Protein AF-X1TUQ7-F1 (afdb_monomer_lite)

pLDDT: mean 82.33, std 21.4, range [28.36, 98.06]

Structure (mmCIF, N/CA/C/O backbone):
data_AF-X1TUQ7-F1
#
_entry.id   AF-X1TUQ7-F1
#
loop_
_atom_site.group_PDB
_atom_site.id
_atom_site.type_symbol
_atom_site.label_atom_id
_atom_site.label_alt_id
_atom_site.label_comp_id
_atom_site.label_asym_id
_atom_site.label_entity_id
_atom_site.label_seq_id
_atom_site.pdbx_PDB_ins_code
_atom_site.Cartn_x
_atom_site.Cartn_y
_atom_site.Cartn_z
_atom_site.occupancy
_atom_site.B_iso_or_equiv
_atom_site.auth_seq_id
_atom_site.auth_comp_id
_atom_site.auth_asym_id
_atom_site.auth_atom_id
_atom_site.pdbx_PDB_model_num
ATOM 1 N N . GLY A 1 1 ? 15.533 4.145 -9.268 1.00 82.31 1 GLY A N 1
ATOM 2 C CA . GLY A 1 1 ? 16.348 3.038 -9.807 1.00 82.31 1 GLY A CA 1
ATOM 3 C C . GLY A 1 1 ? 17.639 3.584 -10.384 1.00 82.31 1 GLY A C 1
ATOM 4 O O . GLY A 1 1 ? 17.651 4.739 -10.800 1.00 82.31 1 GLY A O 1
ATOM 5 N N . ARG A 1 2 ? 18.712 2.786 -10.398 1.00 87.88 2 ARG A N 1
ATOM 6 C CA . ARG A 1 2 ? 19.988 3.130 -11.047 1.00 87.88 2 ARG A CA 1
ATOM 7 C C . ARG A 1 2 ? 20.117 2.369 -12.369 1.00 87.88 2 ARG A C 1
ATOM 9 O O . ARG A 1 2 ? 19.838 1.176 -12.409 1.00 87.88 2 ARG A O 1
ATOM 16 N N . ASN A 1 3 ? 20.538 3.047 -13.434 1.00 91.12 3 ASN A N 1
ATOM 17 C CA . ASN A 1 3 ? 20.892 2.416 -14.703 1.00 91.12 3 ASN A CA 1
ATOM 18 C C . ASN A 1 3 ? 22.371 2.011 -14.664 1.00 91.12 3 ASN A C 1
ATOM 20 O O . ASN A 1 3 ? 23.234 2.844 -14.917 1.00 91.12 3 ASN A O 1
ATOM 24 N N . ASP A 1 4 ? 22.681 0.750 -14.371 1.00 90.00 4 ASP A N 1
ATOM 25 C CA . ASP A 1 4 ? 24.072 0.268 -14.328 1.00 90.00 4 ASP A CA 1
ATOM 26 C C . ASP A 1 4 ? 24.644 -0.123 -15.707 1.00 90.00 4 ASP A C 1
ATOM 28 O O . ASP A 1 4 ? 25.782 -0.589 -15.798 1.00 90.00 4 ASP A O 1
ATOM 32 N N . THR A 1 5 ? 23.893 0.091 -16.794 1.00 90.50 5 THR A N 1
ATOM 33 C CA . THR A 1 5 ? 24.385 -0.130 -18.163 1.00 90.50 5 THR A CA 1
ATOM 34 C C . THR A 1 5 ? 25.244 1.047 -18.662 1.00 90.50 5 THR A C 1
ATOM 36 O O . THR A 1 5 ? 25.192 2.132 -18.078 1.00 90.50 5 THR A O 1
ATOM 39 N N . PRO A 1 6 ? 26.037 0.873 -19.741 1.00 93.44 6 PRO A N 1
ATOM 40 C CA . PRO A 1 6 ? 26.844 1.959 -20.311 1.00 93.44 6 PRO A CA 1
ATOM 41 C C . PRO A 1 6 ? 26.024 3.032 -21.044 1.00 93.44 6 PRO A C 1
ATOM 43 O O . PRO A 1 6 ? 26.442 4.188 -21.118 1.00 93.44 6 PRO A O 1
ATOM 46 N N . ASP A 1 7 ? 24.868 2.651 -21.591 1.00 92.81 7 ASP A N 1
ATOM 47 C CA . ASP A 1 7 ? 24.056 3.488 -22.474 1.00 92.81 7 ASP A CA 1
ATOM 48 C C . ASP A 1 7 ? 22.834 4.062 -21.753 1.00 92.81 7 ASP A C 1
ATOM 50 O O . ASP A 1 7 ? 22.418 3.585 -20.697 1.00 92.81 7 ASP A O 1
ATOM 54 N N . ALA A 1 8 ? 22.227 5.096 -22.338 1.00 93.38 8 ALA A N 1
ATOM 55 C CA . ALA A 1 8 ? 20.971 5.622 -21.824 1.00 93.38 8 ALA A CA 1
ATOM 56 C C . ALA A 1 8 ? 19.842 4.596 -21.996 1.00 93.38 8 ALA A C 1
ATOM 58 O O . ALA A 1 8 ? 19.634 4.074 -23.091 1.00 93.38 8 ALA A O 1
ATOM 59 N N . GLN A 1 9 ? 19.098 4.341 -20.922 1.00 91.94 9 GLN A N 1
ATOM 60 C CA . GLN A 1 9 ? 17.953 3.433 -20.914 1.00 91.94 9 GLN A CA 1
ATOM 61 C C . GLN A 1 9 ? 16.727 4.167 -20.398 1.00 91.94 9 GLN A C 1
ATOM 63 O O . GLN A 1 9 ? 16.819 4.926 -19.436 1.00 91.94 9 GLN A O 1
ATOM 68 N N . ARG A 1 10 ? 15.569 3.912 -21.012 1.00 94.44 10 ARG A N 1
ATOM 69 C CA . ARG A 1 10 ? 14.295 4.376 -20.463 1.00 94.44 10 ARG A CA 1
ATOM 70 C C . ARG A 1 10 ? 13.839 3.395 -19.393 1.00 94.44 10 ARG A C 1
ATOM 72 O O . ARG A 1 10 ? 13.525 2.243 -19.704 1.00 94.44 10 ARG A O 1
ATOM 79 N N . MET A 1 11 ? 13.808 3.859 -18.150 1.00 94.88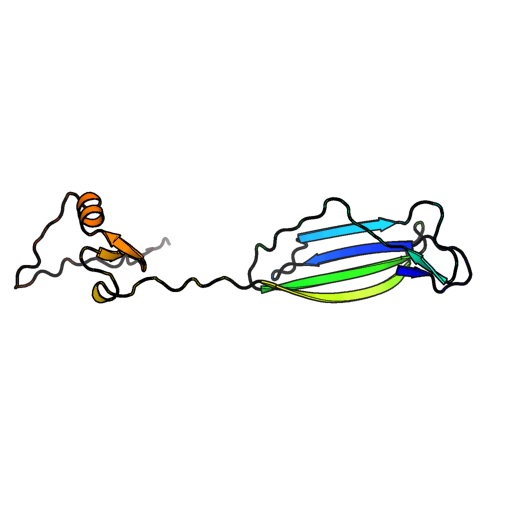 11 MET A N 1
ATOM 80 C CA . MET A 1 11 ? 13.447 3.032 -17.002 1.00 94.88 11 MET A CA 1
ATOM 81 C C . MET A 1 11 ? 11.960 3.153 -16.668 1.00 94.88 11 MET A C 1
ATOM 83 O O . MET A 1 11 ? 11.335 4.189 -16.899 1.00 94.88 11 MET A O 1
ATOM 87 N N . GLY A 1 12 ? 11.400 2.093 -16.098 1.00 95.88 12 GLY A N 1
ATOM 88 C CA . GLY A 1 12 ? 10.034 2.053 -15.597 1.00 95.88 12 GLY A CA 1
ATOM 89 C C . GLY A 1 12 ? 9.952 1.434 -14.210 1.00 95.88 12 GLY A C 1
ATOM 90 O O . GLY A 1 12 ? 10.868 0.745 -13.757 1.00 95.88 12 GLY A O 1
ATOM 91 N N . ILE A 1 13 ? 8.830 1.680 -13.544 1.00 95.94 13 ILE A N 1
ATOM 92 C CA . ILE A 1 13 ? 8.491 1.086 -12.256 1.00 95.94 13 ILE A CA 1
ATOM 93 C C . ILE A 1 13 ? 7.040 0.620 -12.267 1.00 95.94 13 ILE A C 1
ATOM 95 O O . ILE A 1 13 ? 6.171 1.257 -12.865 1.00 95.94 13 ILE A O 1
ATOM 99 N N . THR A 1 14 ? 6.777 -0.470 -11.562 1.00 95.31 14 THR A N 1
ATOM 100 C CA . THR A 1 14 ? 5.456 -0.817 -11.042 1.00 95.31 14 THR A CA 1
ATOM 101 C C . THR A 1 14 ? 5.578 -1.017 -9.540 1.00 95.31 14 THR A C 1
ATOM 103 O O . THR A 1 14 ? 6.547 -1.608 -9.081 1.00 95.31 14 THR A O 1
ATOM 106 N N . TRP A 1 15 ? 4.614 -0.515 -8.780 1.00 93.50 15 TRP A N 1
ATOM 107 C CA . TRP A 1 15 ? 4.479 -0.720 -7.344 1.00 93.50 15 TRP A CA 1
ATOM 108 C C . TRP A 1 15 ? 3.018 -1.073 -7.051 1.00 93.50 15 TRP A C 1
ATOM 110 O O . TRP A 1 15 ? 2.110 -0.327 -7.426 1.00 93.50 15 TRP A O 1
ATOM 120 N N . MET A 1 16 ? 2.791 -2.206 -6.388 1.00 95.19 16 MET A N 1
ATOM 121 C CA . MET A 1 16 ? 1.512 -2.589 -5.790 1.00 95.19 16 MET A CA 1
ATOM 122 C C . MET A 1 16 ? 1.617 -2.746 -4.269 1.00 95.19 16 MET A C 1
ATOM 124 O O . MET A 1 16 ? 2.628 -3.225 -3.758 1.00 95.19 16 MET A O 1
ATOM 128 N N . VAL A 1 17 ? 0.561 -2.367 -3.550 1.00 96.12 17 VAL A N 1
ATOM 129 C CA . VAL A 1 17 ? 0.383 -2.673 -2.121 1.00 96.12 17 VAL A CA 1
ATOM 130 C C . VAL A 1 17 ? -0.838 -3.562 -1.966 1.00 96.12 17 VAL A C 1
ATOM 132 O O . VAL A 1 17 ? -1.905 -3.247 -2.502 1.00 96.12 17 VAL A O 1
ATOM 135 N N . TYR A 1 18 ? -0.680 -4.632 -1.198 1.00 97.06 18 TYR A N 1
ATOM 136 C CA . TYR A 1 18 ? -1.726 -5.589 -0.882 1.00 97.06 18 TYR A CA 1
ATOM 137 C C . TYR A 1 18 ? -2.127 -5.472 0.584 1.00 97.06 18 TYR A C 1
ATOM 139 O O . TYR A 1 18 ? -1.285 -5.274 1.464 1.00 97.06 18 TYR A O 1
ATOM 147 N N . ASP A 1 19 ? -3.424 -5.594 0.838 1.00 97.56 19 ASP A N 1
ATOM 148 C CA . ASP A 1 19 ? -3.956 -5.712 2.189 1.00 97.56 19 ASP A CA 1
ATOM 149 C C . ASP A 1 19 ? -3.805 -7.145 2.749 1.00 97.56 19 ASP A C 1
ATOM 151 O O . ASP A 1 19 ? -3.435 -8.064 2.011 1.00 97.56 19 ASP A O 1
ATOM 155 N N . PRO A 1 20 ? -4.129 -7.375 4.034 1.00 97.50 20 PRO A N 1
ATOM 156 C CA . PRO A 1 20 ? -4.041 -8.690 4.673 1.00 97.50 20 PRO A CA 1
ATOM 157 C C . PRO A 1 20 ? -4.946 -9.763 4.052 1.00 97.50 20 PRO A C 1
ATOM 159 O O . PRO A 1 20 ? -4.780 -10.949 4.332 1.00 97.50 20 PRO A O 1
ATOM 162 N N . LEU A 1 21 ? -5.917 -9.372 3.219 1.00 96.62 21 LEU A N 1
ATOM 163 C CA . LEU A 1 21 ? -6.789 -10.280 2.474 1.00 96.62 21 LEU A CA 1
ATOM 164 C C . LEU A 1 21 ? -6.273 -10.538 1.046 1.00 96.62 21 LEU A C 1
ATOM 166 O O . LEU A 1 21 ? -6.929 -11.245 0.279 1.00 96.62 21 LEU A O 1
ATOM 170 N N . GLY A 1 22 ? -5.112 -9.982 0.683 1.00 95.19 22 GLY A N 1
ATOM 171 C CA . GLY A 1 22 ? -4.481 -10.119 -0.628 1.00 95.19 22 GLY A CA 1
ATOM 172 C C . GLY A 1 22 ? -5.086 -9.228 -1.717 1.00 95.19 22 GLY A C 1
ATOM 173 O O . GLY A 1 22 ? -4.857 -9.470 -2.901 1.00 95.19 22 GLY A O 1
ATOM 174 N N . ARG A 1 23 ? -5.881 -8.212 -1.362 1.00 95.62 23 ARG A N 1
ATOM 175 C CA . ARG A 1 23 ? -6.487 -7.281 -2.329 1.00 95.62 23 ARG A CA 1
ATOM 176 C C . ARG A 1 23 ? -5.543 -6.111 -2.588 1.00 95.62 23 ARG A C 1
ATOM 178 O O . ARG A 1 23 ? -4.929 -5.593 -1.661 1.00 95.62 23 ARG A O 1
ATOM 185 N N . VAL A 1 24 ? -5.470 -5.650 -3.836 1.00 95.62 24 VAL A N 1
ATOM 186 C CA . VAL A 1 24 ? -4.665 -4.474 -4.205 1.00 95.62 24 VAL A CA 1
ATOM 187 C C . VAL A 1 24 ? -5.335 -3.204 -3.674 1.00 95.62 24 VAL A C 1
ATOM 189 O O . VAL A 1 24 ? -6.433 -2.854 -4.105 1.00 95.62 24 VAL A O 1
ATOM 192 N N . VAL A 1 25 ? -4.664 -2.499 -2.761 1.00 95.56 25 VAL A N 1
ATOM 193 C CA . VAL A 1 25 ? -5.128 -1.226 -2.169 1.00 95.56 25 VAL A CA 1
ATOM 194 C C . VAL A 1 25 ? -4.376 -0.011 -2.701 1.00 95.56 25 VAL A C 1
ATOM 196 O O . VAL A 1 25 ? -4.850 1.120 -2.592 1.00 95.56 25 VAL A O 1
ATOM 199 N N . ASN A 1 26 ? -3.218 -0.227 -3.323 1.00 94.12 26 ASN A N 1
ATOM 200 C CA . ASN A 1 26 ? -2.503 0.804 -4.057 1.00 94.12 26 ASN A CA 1
ATOM 201 C C . ASN A 1 26 ? -1.843 0.208 -5.295 1.00 94.12 26 ASN A C 1
ATOM 203 O O . ASN A 1 26 ? -1.291 -0.888 -5.236 1.00 94.12 26 ASN A O 1
ATOM 207 N N . GLN A 1 27 ? -1.877 0.955 -6.394 1.00 93.69 27 GLN A N 1
ATOM 208 C CA . GLN A 1 27 ? -1.153 0.623 -7.609 1.00 93.69 27 GLN A CA 1
ATOM 209 C C . GLN A 1 27 ? -0.576 1.896 -8.226 1.00 93.69 27 GLN A C 1
ATOM 211 O O . GLN A 1 27 ? -1.261 2.914 -8.375 1.00 93.69 27 GLN A O 1
ATOM 216 N N . TYR A 1 28 ? 0.691 1.824 -8.609 1.00 93.81 28 TYR A N 1
ATOM 217 C CA . TYR A 1 28 ? 1.414 2.868 -9.312 1.00 93.81 28 TYR A CA 1
ATOM 218 C C . TYR A 1 28 ? 2.283 2.251 -10.396 1.00 93.81 28 TYR A C 1
ATOM 220 O O . TYR A 1 28 ? 2.971 1.264 -10.159 1.00 93.81 28 TYR A O 1
ATOM 228 N N . ALA A 1 29 ? 2.259 2.842 -11.584 1.00 94.12 29 ALA A N 1
ATOM 229 C CA . ALA A 1 29 ? 3.160 2.478 -12.661 1.00 94.12 29 ALA A CA 1
ATOM 230 C C . ALA A 1 29 ? 3.554 3.733 -13.434 1.00 94.12 29 ALA A C 1
ATOM 232 O O . ALA A 1 29 ? 2.712 4.600 -13.687 1.00 94.12 29 ALA A O 1
ATOM 233 N N . ALA A 1 30 ? 4.827 3.828 -13.799 1.00 94.69 30 ALA A N 1
ATOM 234 C CA . ALA A 1 30 ? 5.346 4.946 -14.568 1.00 94.69 30 ALA A CA 1
ATOM 235 C C . ALA A 1 30 ? 6.537 4.521 -15.424 1.00 94.69 30 ALA A C 1
ATOM 237 O O . ALA A 1 30 ? 7.274 3.596 -15.084 1.00 94.69 30 ALA A O 1
ATOM 238 N N . TRP A 1 31 ? 6.727 5.254 -16.516 1.00 95.12 31 TRP A N 1
ATOM 239 C CA . TRP A 1 31 ? 7.939 5.240 -17.321 1.00 95.12 31 TRP A CA 1
ATOM 240 C C . TRP A 1 31 ? 8.579 6.619 -17.243 1.00 95.12 31 TRP A C 1
ATOM 242 O O . TRP A 1 31 ? 7.873 7.622 -17.238 1.00 95.12 31 TRP A O 1
ATOM 252 N N . GLU A 1 32 ? 9.904 6.659 -17.210 1.00 93.88 32 GLU A N 1
ATOM 253 C CA . GLU A 1 32 ? 10.677 7.895 -17.276 1.00 93.88 32 GLU A CA 1
ATOM 254 C C . GLU A 1 32 ? 10.329 8.700 -18.543 1.00 93.88 32 GLU A C 1
ATOM 256 O O . GLU A 1 32 ? 10.187 8.137 -19.634 1.00 93.88 32 GLU A O 1
ATOM 261 N N . ASP A 1 33 ? 10.215 10.020 -18.414 1.00 90.56 33 ASP A N 1
ATOM 262 C CA . ASP A 1 33 ? 10.089 10.936 -19.548 1.00 90.56 33 ASP A CA 1
ATOM 263 C C . ASP A 1 33 ? 11.463 11.384 -20.057 1.00 90.56 33 ASP A C 1
ATOM 265 O O . ASP A 1 33 ? 12.461 11.345 -19.342 1.00 90.56 33 ASP A O 1
ATOM 269 N N . TRP A 1 34 ? 11.534 11.802 -21.322 1.00 87.25 34 TRP A N 1
ATOM 270 C CA . TRP A 1 34 ? 12.789 12.269 -21.909 1.00 87.25 34 TRP A CA 1
ATOM 271 C C . TRP A 1 34 ? 13.297 13.544 -21.200 1.00 87.25 34 TRP A C 1
ATOM 273 O O . TRP A 1 34 ? 12.494 14.448 -20.951 1.00 87.25 34 TRP A O 1
ATOM 283 N N . PRO A 1 35 ? 14.615 13.691 -20.951 1.00 90.44 35 PRO A N 1
ATOM 284 C CA . PRO A 1 35 ? 15.712 12.809 -21.362 1.00 90.44 35 PRO A CA 1
ATOM 285 C C . PRO A 1 35 ? 15.858 11.556 -20.495 1.00 90.44 35 PRO A C 1
ATOM 287 O O . PRO A 1 35 ? 15.727 11.616 -19.281 1.00 90.44 35 PRO A O 1
ATOM 290 N N . PHE A 1 36 ? 16.188 10.432 -21.137 1.00 93.00 36 PHE A N 1
ATOM 291 C CA . PHE A 1 36 ? 16.357 9.147 -20.454 1.00 93.00 36 PHE A CA 1
ATOM 292 C C . PHE A 1 36 ? 17.634 9.093 -19.614 1.00 93.00 36 PHE A C 1
ATOM 294 O O . PHE A 1 36 ? 18.637 9.747 -19.927 1.00 93.00 36 PHE A O 1
ATOM 301 N N . THR A 1 37 ? 17.615 8.245 -18.590 1.00 92.31 37 THR A N 1
ATOM 302 C CA . THR A 1 37 ? 18.727 8.085 -17.658 1.00 92.31 37 THR A CA 1
ATOM 303 C C . THR A 1 37 ? 19.951 7.508 -18.356 1.00 92.31 37 THR A C 1
ATOM 305 O O . THR A 1 37 ? 19.973 6.349 -18.775 1.00 92.31 37 THR A O 1
ATOM 308 N N . GLY A 1 38 ? 20.999 8.328 -18.455 1.00 92.50 38 GLY A N 1
ATOM 309 C CA . GLY A 1 38 ? 22.306 7.920 -18.968 1.00 92.50 38 GLY A CA 1
ATOM 310 C C . GLY A 1 38 ? 22.946 6.792 -18.153 1.00 92.50 38 GLY A C 1
ATOM 311 O O . GLY A 1 38 ? 22.542 6.514 -17.023 1.00 92.50 38 GLY A O 1
ATOM 312 N N . GLY A 1 39 ? 23.974 6.163 -18.717 1.00 94.06 39 GLY A N 1
ATOM 313 C CA . GLY A 1 39 ? 24.689 5.089 -18.036 1.00 94.06 39 GLY A CA 1
ATOM 314 C C . GLY A 1 39 ? 25.256 5.516 -16.679 1.00 94.06 39 GLY A C 1
ATOM 315 O O . GLY A 1 39 ? 25.769 6.629 -16.512 1.00 94.06 39 GLY A O 1
ATOM 316 N N . HIS A 1 40 ? 25.140 4.625 -15.700 1.00 92.38 40 HIS A N 1
ATOM 317 C CA . HIS A 1 40 ? 25.542 4.800 -14.300 1.00 92.38 40 HIS A CA 1
ATOM 318 C C . HIS A 1 40 ? 24.867 5.979 -13.577 1.00 92.38 40 HIS A C 1
ATOM 320 O O . HIS A 1 40 ? 25.409 6.510 -12.602 1.00 92.38 40 HIS A O 1
ATOM 326 N N . LYS A 1 41 ? 23.703 6.430 -14.061 1.00 93.94 41 LYS A N 1
ATOM 327 C CA . LYS A 1 41 ? 22.889 7.482 -13.433 1.00 93.94 41 LYS A CA 1
ATOM 328 C C . LYS A 1 41 ? 21.650 6.901 -12.763 1.00 93.94 41 LYS A C 1
ATOM 330 O O . LYS A 1 41 ? 21.313 5.732 -12.928 1.00 93.94 41 LYS A O 1
ATOM 335 N N . GLU A 1 42 ? 20.991 7.735 -11.971 1.00 92.81 42 GLU A N 1
ATOM 336 C CA . GLU A 1 42 ? 19.813 7.375 -11.190 1.00 92.81 42 GLU A CA 1
ATOM 337 C C . GLU A 1 42 ? 18.594 8.165 -11.660 1.00 92.81 42 GLU A C 1
ATOM 339 O O . GLU A 1 42 ? 18.719 9.313 -12.087 1.00 92.81 42 GLU A O 1
ATOM 344 N N . HIS A 1 43 ? 17.427 7.538 -11.534 1.00 91.44 43 HIS A N 1
ATOM 345 C CA . HIS A 1 43 ? 16.120 8.156 -11.716 1.00 91.44 43 HIS A CA 1
ATOM 346 C C . HIS A 1 43 ? 15.249 7.875 -10.502 1.00 91.44 43 HIS A C 1
ATOM 348 O O . HIS A 1 43 ? 15.186 6.738 -10.013 1.00 91.44 43 HIS A O 1
ATOM 354 N N . GLU A 1 44 ? 14.523 8.888 -10.061 1.00 91.38 44 GLU A N 1
ATOM 355 C CA . GLU A 1 44 ? 13.553 8.762 -8.987 1.00 91.38 44 GLU A CA 1
ATOM 356 C C . GLU A 1 44 ? 12.140 8.702 -9.562 1.00 91.38 44 GLU A C 1
ATOM 358 O O . GLU A 1 44 ? 11.755 9.538 -10.377 1.00 91.38 44 GLU A O 1
ATOM 363 N N . PHE A 1 45 ? 11.356 7.724 -9.111 1.00 90.50 45 PHE A N 1
ATOM 364 C CA . PHE A 1 45 ? 9.946 7.625 -9.461 1.00 90.50 45 PHE A CA 1
ATOM 365 C C . PHE A 1 45 ? 9.105 8.139 -8.303 1.00 90.50 45 PHE A C 1
ATOM 367 O O . PHE A 1 45 ? 9.071 7.532 -7.233 1.00 90.50 45 PHE A O 1
ATOM 374 N N . HIS A 1 46 ? 8.410 9.246 -8.541 1.00 85.00 46 HIS A N 1
ATOM 375 C CA . HIS A 1 46 ? 7.543 9.878 -7.556 1.00 85.00 46 HIS A CA 1
ATOM 376 C C . HIS A 1 46 ? 6.092 9.797 -8.015 1.00 85.00 46 HIS A C 1
ATOM 378 O O . HIS A 1 46 ? 5.729 10.307 -9.078 1.00 85.00 46 HIS A O 1
ATOM 384 N N . LYS A 1 47 ? 5.227 9.201 -7.191 1.00 79.06 47 LYS A N 1
ATOM 385 C CA . LYS A 1 47 ? 3.778 9.324 -7.367 1.00 79.06 47 LYS A CA 1
ATOM 386 C C . LYS A 1 47 ? 3.301 10.600 -6.685 1.00 79.06 47 LYS A C 1
ATOM 388 O O . LYS A 1 47 ? 3.154 10.638 -5.467 1.00 79.06 47 LYS A O 1
ATOM 393 N N . PHE A 1 48 ? 2.995 11.633 -7.463 1.00 67.94 48 PHE A N 1
ATOM 394 C CA . PHE A 1 48 ? 2.282 12.796 -6.935 1.00 67.94 48 PHE A CA 1
ATOM 395 C C . PHE A 1 48 ? 0.812 12.428 -6.665 1.00 67.94 48 PHE A C 1
ATOM 397 O O . PHE A 1 48 ? 0.125 11.921 -7.551 1.00 67.94 48 PHE A O 1
ATOM 404 N N . GLY A 1 49 ? 0.325 12.6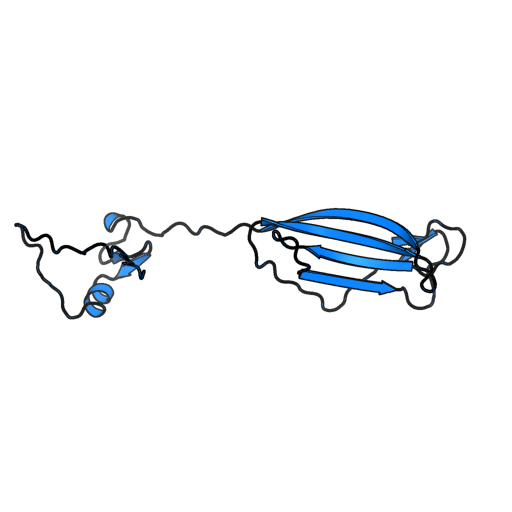64 -5.440 1.00 61.94 49 GLY A N 1
ATOM 405 C CA . GLY A 1 49 ? -1.091 12.477 -5.084 1.00 61.94 49 GLY A CA 1
ATOM 406 C C . GLY A 1 49 ? -1.528 11.018 -4.901 1.00 61.94 49 GLY A C 1
ATOM 407 O O . GLY A 1 49 ? -2.564 10.599 -5.414 1.00 61.94 49 GLY A O 1
ATOM 408 N N . GLY A 1 50 ? -0.732 10.205 -4.205 1.00 65.88 50 GLY A N 1
ATOM 409 C CA . GLY A 1 50 ? -1.110 8.846 -3.829 1.00 65.88 50 GLY A CA 1
ATOM 410 C C . GLY A 1 50 ? -1.243 8.679 -2.330 1.00 65.88 50 GLY A C 1
ATOM 411 O O . GLY A 1 50 ? -0.238 8.561 -1.648 1.00 65.88 50 GLY A O 1
ATOM 412 N N . GLU A 1 51 ? -2.476 8.582 -1.855 1.00 80.62 51 GLU A N 1
ATOM 413 C CA . GLU A 1 51 ? -2.781 8.092 -0.516 1.00 80.62 51 GLU A CA 1
ATOM 414 C C . GLU A 1 51 ? -3.607 6.815 -0.670 1.00 80.62 51 GLU A C 1
ATOM 416 O O . GLU A 1 51 ? -4.443 6.709 -1.571 1.00 80.62 51 GLU A O 1
ATOM 421 N N . PHE A 1 52 ? -3.333 5.819 0.164 1.00 87.25 52 PHE A N 1
ATOM 422 C CA . PHE A 1 52 ? -4.196 4.656 0.323 1.00 87.25 52 PHE A CA 1
ATOM 423 C C . PHE A 1 52 ? -4.501 4.482 1.805 1.00 87.25 52 PHE A C 1
ATOM 425 O O . PHE A 1 52 ? -3.720 4.886 2.668 1.00 87.25 52 PHE A O 1
ATOM 432 N N . THR A 1 53 ? -5.667 3.920 2.097 1.00 89.75 53 THR A N 1
ATOM 433 C CA . THR A 1 53 ? -6.119 3.716 3.470 1.00 89.75 53 THR A CA 1
ATOM 434 C C . THR A 1 53 ? -5.741 2.320 3.940 1.00 89.75 53 THR A C 1
ATOM 436 O O . THR A 1 53 ? -5.910 1.338 3.221 1.00 89.75 53 THR A O 1
ATOM 439 N N . LEU A 1 54 ? -5.266 2.243 5.178 1.00 93.00 54 LEU A N 1
ATOM 440 C CA . LEU A 1 54 ? -5.005 1.007 5.900 1.00 93.00 54 LEU A CA 1
ATOM 441 C C . LEU A 1 54 ? -6.273 0.599 6.668 1.00 93.00 54 LEU A C 1
ATOM 443 O O . LEU A 1 54 ? -6.431 0.946 7.835 1.00 93.00 54 LEU A O 1
ATOM 447 N N . SER A 1 55 ? -7.228 -0.033 5.980 1.00 91.94 55 SER A N 1
ATOM 448 C CA . SER A 1 55 ? -8.573 -0.303 6.520 1.00 91.94 55 SER A CA 1
ATOM 449 C C . SER A 1 55 ? -8.726 -1.647 7.231 1.00 91.94 55 SER A C 1
ATOM 451 O O . SER A 1 55 ? -9.626 -1.806 8.049 1.00 91.94 55 SER A O 1
ATOM 453 N N . GLU A 1 56 ? -7.880 -2.613 6.899 1.00 94.88 56 GLU A N 1
ATOM 454 C CA . GLU A 1 56 ? -7.877 -3.953 7.483 1.00 94.88 56 GLU A CA 1
ATOM 455 C C . GLU A 1 56 ? -6.794 -4.080 8.556 1.00 94.88 56 GLU A C 1
ATOM 457 O O . GLU A 1 56 ? -5.693 -3.550 8.398 1.00 94.88 56 GLU A O 1
ATOM 462 N N . GLU A 1 57 ? -7.098 -4.821 9.617 1.00 95.75 57 GLU A N 1
ATOM 463 C CA . GLU A 1 57 ? -6.125 -5.256 10.620 1.00 95.75 57 GLU A CA 1
ATOM 464 C C . GLU A 1 57 ? -5.304 -6.428 10.052 1.00 95.75 57 GLU A C 1
ATOM 466 O O . GLU A 1 57 ? -5.867 -7.355 9.469 1.00 95.75 57 GLU A O 1
ATOM 471 N N . GLY A 1 58 ? -3.982 -6.410 10.227 1.00 96.31 58 GLY A N 1
ATOM 472 C CA . GLY A 1 58 ? -3.087 -7.470 9.751 1.00 96.31 58 GLY A CA 1
ATOM 473 C C . GLY A 1 58 ? -1.869 -6.971 8.974 1.00 96.31 58 GLY A C 1
ATOM 474 O O . GLY A 1 58 ? -1.547 -5.783 8.985 1.00 96.31 58 GLY A O 1
ATOM 475 N N . GLU A 1 59 ? -1.160 -7.901 8.330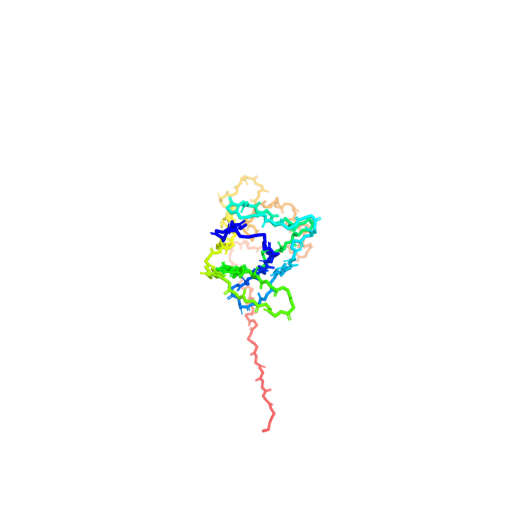 1.00 97.94 59 GLU A N 1
ATOM 476 C CA . GLU A 1 59 ? 0.048 -7.618 7.544 1.00 97.94 59 GLU A CA 1
ATOM 477 C C . GLU A 1 59 ? -0.282 -7.123 6.134 1.00 97.94 59 GLU A C 1
ATOM 479 O O . GLU A 1 59 ? -0.999 -7.780 5.385 1.00 97.94 59 GLU A O 1
ATOM 484 N N . TYR A 1 60 ? 0.294 -5.983 5.765 1.00 97.75 60 TYR A N 1
ATOM 485 C CA . TYR A 1 60 ? 0.270 -5.447 4.410 1.00 97.75 60 TYR A CA 1
ATOM 486 C C . TYR A 1 60 ? 1.589 -5.776 3.729 1.00 97.75 60 TYR A C 1
ATOM 488 O O . TYR A 1 60 ? 2.666 -5.627 4.319 1.00 97.75 60 TYR A O 1
ATOM 496 N N . THR A 1 61 ? 1.512 -6.169 2.465 1.00 98.06 61 THR A N 1
ATOM 497 C CA . THR A 1 61 ? 2.685 -6.483 1.651 1.00 98.06 61 THR A CA 1
ATOM 498 C C . THR A 1 61 ? 2.790 -5.538 0.468 1.00 98.06 61 THR A C 1
ATOM 500 O O . THR A 1 61 ? 1.847 -4.838 0.097 1.00 98.06 61 THR A O 1
ATOM 503 N N . THR A 1 62 ? 3.979 -5.479 -0.110 1.00 96.81 62 THR A N 1
ATOM 504 C CA . THR A 1 62 ? 4.278 -4.653 -1.266 1.00 96.81 62 THR A CA 1
ATOM 505 C C . THR A 1 62 ? 5.034 -5.466 -2.297 1.00 96.81 62 THR A C 1
ATOM 507 O O . THR A 1 62 ? 5.856 -6.317 -1.965 1.00 96.81 62 THR A O 1
ATOM 510 N N . GLU A 1 63 ? 4.777 -5.142 -3.551 1.00 97.06 63 GLU A N 1
ATOM 511 C CA . GLU A 1 63 ? 5.465 -5.691 -4.706 1.00 97.06 63 GLU A CA 1
ATOM 512 C C . GLU A 1 63 ? 5.944 -4.537 -5.580 1.00 97.06 63 GLU A C 1
ATOM 514 O O . GLU A 1 63 ? 5.197 -3.591 -5.839 1.00 97.06 63 GLU A O 1
ATOM 519 N N . ILE A 1 64 ? 7.205 -4.585 -5.996 1.00 95.88 64 ILE A N 1
ATOM 520 C CA . ILE A 1 64 ? 7.848 -3.564 -6.815 1.00 95.88 64 ILE A CA 1
ATOM 521 C C . ILE A 1 64 ? 8.564 -4.263 -7.961 1.00 95.88 64 ILE A C 1
ATOM 523 O O . ILE A 1 64 ? 9.394 -5.135 -7.726 1.00 95.88 64 ILE A O 1
ATOM 527 N N . TRP A 1 65 ? 8.298 -3.845 -9.194 1.00 96.81 65 TRP A N 1
ATOM 528 C CA . TRP A 1 65 ? 9.025 -4.293 -10.380 1.00 96.81 65 TRP A CA 1
ATOM 529 C C . TRP A 1 65 ? 9.739 -3.109 -11.020 1.00 96.81 65 TRP A C 1
ATOM 531 O O . TRP A 1 65 ? 9.126 -2.069 -11.273 1.00 96.81 65 TRP A O 1
ATOM 541 N N . LEU A 1 66 ? 11.026 -3.272 -11.315 1.00 94.75 66 LEU A N 1
ATOM 542 C CA . LEU A 1 66 ? 11.799 -2.332 -12.119 1.00 94.75 66 LEU A CA 1
ATOM 543 C C . LEU A 1 66 ? 11.841 -2.832 -13.556 1.00 94.75 66 LEU A C 1
ATOM 545 O O . LEU A 1 66 ? 12.133 -4.002 -13.802 1.00 94.75 66 LEU A O 1
ATOM 549 N N . LEU A 1 67 ? 11.551 -1.946 -14.507 1.00 95.12 67 LEU A N 1
ATOM 550 C CA . LEU A 1 67 ? 11.413 -2.298 -15.915 1.00 95.12 67 LEU A CA 1
ATOM 551 C C . LEU A 1 67 ? 12.369 -1.499 -16.804 1.00 95.12 67 LEU A C 1
ATOM 553 O O . LEU A 1 67 ? 12.719 -0.356 -16.510 1.00 95.12 67 LEU A O 1
ATOM 557 N N . MET A 1 68 ? 12.738 -2.090 -17.937 1.00 92.56 68 MET A N 1
ATOM 558 C CA . MET A 1 68 ? 13.389 -1.417 -19.064 1.00 92.56 68 MET A CA 1
ATOM 559 C C . MET A 1 68 ? 12.664 -1.758 -20.367 1.00 92.56 68 MET A C 1
ATOM 561 O O . MET A 1 68 ? 11.955 -2.761 -20.432 1.00 92.56 68 MET A O 1
ATOM 565 N N . ASN A 1 69 ? 12.880 -0.939 -21.402 1.00 89.88 69 ASN A N 1
ATOM 566 C CA . ASN A 1 69 ? 12.333 -1.108 -22.754 1.00 89.88 69 ASN A CA 1
ATOM 567 C C . ASN A 1 69 ? 10.786 -1.047 -22.829 1.00 89.88 69 ASN A C 1
ATOM 569 O O . ASN A 1 69 ? 10.133 -2.084 -22.811 1.00 89.88 69 ASN A O 1
ATOM 573 N N . PRO A 1 70 ? 10.163 0.136 -22.969 1.00 91.06 70 PRO A N 1
ATOM 574 C CA . PRO A 1 70 ? 8.701 0.274 -22.907 1.00 91.06 70 PRO A CA 1
ATOM 575 C C . PRO A 1 70 ? 7.938 -0.484 -24.007 1.00 91.06 70 PRO A C 1
ATOM 577 O O . PRO A 1 70 ? 6.804 -0.894 -23.772 1.00 91.06 70 PRO A O 1
ATOM 580 N N . ASP A 1 71 ? 8.538 -0.687 -25.185 1.00 92.25 71 ASP A N 1
ATOM 581 C CA . ASP A 1 71 ? 7.883 -1.352 -26.323 1.00 92.25 71 ASP A CA 1
ATOM 582 C C . ASP A 1 71 ? 7.856 -2.883 -26.173 1.00 92.25 71 ASP A C 1
ATOM 584 O O . ASP A 1 71 ? 6.990 -3.559 -26.729 1.00 92.25 71 ASP A O 1
ATOM 588 N N . ALA A 1 72 ? 8.790 -3.435 -25.396 1.00 92.75 72 ALA A N 1
ATOM 589 C CA . ALA A 1 72 ? 8.787 -4.826 -24.956 1.00 92.75 72 ALA A CA 1
ATOM 590 C C . ALA A 1 72 ? 9.380 -4.906 -23.536 1.00 92.75 72 ALA A C 1
ATOM 592 O O . ALA A 1 72 ? 10.575 -5.194 -23.393 1.00 92.75 72 ALA A O 1
ATOM 593 N N . PRO A 1 73 ? 8.564 -4.612 -22.501 1.00 94.56 73 PRO A N 1
ATOM 594 C CA . PRO A 1 73 ? 9.037 -4.457 -21.130 1.00 94.56 73 PRO A CA 1
ATOM 595 C C . PRO A 1 73 ? 9.741 -5.698 -20.596 1.00 94.56 73 PRO A C 1
ATOM 597 O O . PRO A 1 73 ? 9.202 -6.804 -20.639 1.00 94.56 73 PRO A O 1
ATOM 600 N N . VAL A 1 74 ? 10.934 -5.492 -20.046 1.00 94.06 74 VAL A N 1
ATOM 601 C CA . VAL A 1 74 ? 11.705 -6.514 -19.335 1.00 94.06 74 VAL A CA 1
ATOM 602 C C . VAL A 1 74 ? 11.795 -6.114 -17.870 1.00 94.06 74 VAL A C 1
ATOM 604 O O . VAL A 1 74 ? 12.203 -4.990 -17.576 1.00 94.06 74 VAL A O 1
ATOM 607 N N . ILE A 1 75 ? 11.436 -7.027 -16.963 1.00 95.31 75 ILE A N 1
ATOM 608 C CA . ILE A 1 75 ? 11.669 -6.858 -15.524 1.00 95.31 75 ILE A CA 1
ATOM 609 C C . ILE A 1 75 ? 13.159 -7.080 -15.276 1.00 95.31 75 ILE A C 1
ATOM 611 O O . ILE A 1 75 ? 13.678 -8.169 -15.519 1.00 95.31 75 ILE A O 1
ATOM 615 N N . VAL A 1 76 ? 13.845 -6.031 -14.840 1.00 94.12 76 VAL A N 1
ATOM 616 C CA . VAL A 1 76 ? 15.286 -6.067 -14.559 1.00 94.12 76 VAL A CA 1
ATOM 617 C C . VAL A 1 76 ? 15.581 -6.327 -13.087 1.00 94.12 76 VAL A C 1
ATOM 619 O O . VAL A 1 76 ? 16.663 -6.809 -12.769 1.00 94.12 76 VAL A O 1
ATOM 622 N N . ASP A 1 77 ? 14.621 -6.034 -12.211 1.00 93.62 77 ASP A N 1
ATOM 623 C CA . ASP A 1 77 ? 14.667 -6.366 -10.790 1.00 93.62 77 ASP A CA 1
ATOM 624 C C . ASP A 1 77 ? 13.247 -6.389 -10.207 1.00 93.62 77 ASP A C 1
ATOM 626 O O . ASP A 1 77 ? 12.335 -5.740 -10.734 1.00 93.62 77 ASP A O 1
ATOM 630 N N . SER A 1 78 ? 13.060 -7.121 -9.115 1.00 95.38 78 SER A N 1
ATOM 631 C CA . SER A 1 78 ? 11.776 -7.247 -8.432 1.00 95.38 78 SER A CA 1
ATOM 632 C C . SER A 1 78 ? 11.957 -7.398 -6.929 1.00 95.38 78 SER A C 1
ATOM 634 O O . SER A 1 78 ? 12.821 -8.142 -6.468 1.00 95.38 78 SER A O 1
ATOM 636 N N . TYR A 1 79 ? 11.079 -6.758 -6.168 1.00 95.94 79 TYR A N 1
ATOM 637 C CA . TYR A 1 79 ? 11.000 -6.885 -4.724 1.00 95.94 79 TYR A CA 1
ATOM 638 C C . TYR A 1 79 ? 9.580 -7.249 -4.308 1.00 95.94 79 TYR A C 1
ATOM 640 O O . TYR A 1 79 ? 8.637 -6.542 -4.649 1.00 95.94 79 TYR A O 1
ATOM 648 N N . GLU A 1 80 ? 9.450 -8.309 -3.520 1.00 97.25 80 GLU A N 1
ATOM 649 C CA . GLU A 1 80 ? 8.223 -8.682 -2.823 1.00 97.25 80 GLU A CA 1
ATOM 650 C C . GLU A 1 80 ? 8.526 -8.726 -1.329 1.00 97.25 80 GLU A C 1
ATOM 652 O O . GLU A 1 80 ? 9.504 -9.349 -0.901 1.00 97.25 80 GLU A O 1
ATOM 657 N N . GLY A 1 81 ? 7.715 -8.053 -0.517 1.00 96.19 81 GLY A N 1
ATOM 658 C CA . GLY A 1 81 ? 8.001 -7.999 0.905 1.00 96.19 81 GLY A CA 1
ATOM 659 C C . GLY A 1 81 ? 6.932 -7.362 1.768 1.00 96.19 81 GLY A C 1
ATOM 660 O O . GLY A 1 81 ? 5.852 -6.980 1.325 1.00 96.19 81 GLY A O 1
ATOM 661 N N . PHE A 1 82 ? 7.261 -7.279 3.048 1.00 96.94 82 PHE A N 1
ATOM 662 C CA . PHE A 1 82 ? 6.419 -6.705 4.082 1.00 96.94 82 PHE A CA 1
ATOM 663 C C . PHE A 1 82 ? 6.487 -5.176 4.058 1.00 96.94 82 PHE A C 1
ATOM 665 O O . PHE A 1 82 ? 7.576 -4.604 3.990 1.00 96.94 82 PHE A O 1
ATOM 672 N N . LEU A 1 83 ? 5.329 -4.525 4.157 1.00 95.69 83 LEU A N 1
ATOM 673 C CA . LEU A 1 83 ? 5.239 -3.074 4.281 1.00 95.69 83 LEU A CA 1
ATOM 674 C C . LEU A 1 83 ? 5.058 -2.656 5.743 1.00 95.69 83 LEU A C 1
ATOM 676 O O . LEU A 1 83 ? 5.862 -1.896 6.281 1.00 95.69 83 LEU A O 1
ATOM 680 N N . CYS A 1 84 ? 3.986 -3.132 6.377 1.00 96.56 84 CYS A N 1
ATOM 681 C CA . CYS A 1 84 ? 3.649 -2.827 7.765 1.00 96.56 84 CYS A CA 1
ATOM 682 C C . CYS A 1 84 ? 2.579 -3.786 8.313 1.00 96.56 84 CYS A C 1
ATOM 684 O O . CYS A 1 84 ? 1.923 -4.505 7.560 1.00 96.56 84 CYS A O 1
ATOM 686 N N . THR A 1 85 ? 2.374 -3.764 9.634 1.00 96.56 85 THR A N 1
ATOM 687 C CA . THR A 1 85 ? 1.248 -4.436 10.298 1.00 96.56 85 THR A CA 1
ATOM 688 C C . THR A 1 85 ? 0.323 -3.385 10.889 1.00 96.56 85 THR A C 1
ATOM 690 O O . THR A 1 85 ? 0.760 -2.530 11.660 1.00 96.56 85 THR A O 1
ATOM 693 N N . VAL A 1 86 ? -0.962 -3.473 10.564 1.00 96.25 86 VAL A N 1
ATOM 694 C CA . VAL A 1 86 ? -2.007 -2.650 11.171 1.00 96.25 86 VAL A CA 1
ATOM 695 C C . VAL A 1 86 ? -2.585 -3.403 12.352 1.00 96.25 86 VAL A C 1
ATOM 697 O O . VAL A 1 86 ? -3.061 -4.529 12.212 1.00 96.25 86 VAL A O 1
ATOM 700 N N . VAL A 1 87 ? -2.557 -2.767 13.518 1.00 93.75 87 VAL A N 1
ATOM 701 C CA . VAL A 1 87 ? -3.152 -3.298 14.743 1.00 93.75 87 VAL A CA 1
ATOM 702 C C . VAL A 1 87 ? -4.344 -2.447 15.145 1.00 93.75 87 VAL A C 1
ATOM 704 O O . VAL A 1 87 ? -4.319 -1.222 15.015 1.00 93.75 87 VAL A O 1
ATOM 707 N N . LYS A 1 88 ? -5.387 -3.093 15.663 1.00 89.69 88 LYS A N 1
ATOM 708 C CA . LYS A 1 88 ? -6.483 -2.381 16.309 1.00 89.69 88 LYS A CA 1
ATOM 709 C C . LYS A 1 88 ? -5.992 -1.777 17.612 1.00 89.69 88 LYS A C 1
ATOM 711 O O . LYS A 1 88 ? -5.489 -2.498 18.474 1.00 89.69 88 LYS A O 1
ATOM 716 N N . GLU A 1 89 ? -6.204 -0.483 17.790 1.00 85.44 89 GLU A N 1
ATOM 717 C CA . GLU A 1 89 ? -6.046 0.114 19.107 1.00 85.44 89 GLU A CA 1
ATOM 718 C C . GLU A 1 89 ? -7.160 -0.402 20.030 1.00 85.44 89 GLU A C 1
ATOM 720 O O . GLU A 1 89 ? -8.352 -0.221 19.767 1.00 85.44 89 GLU A O 1
ATOM 725 N N . VAL A 1 90 ? -6.770 -1.087 21.105 1.00 84.12 90 VAL A N 1
ATOM 726 C CA . VAL A 1 90 ? -7.684 -1.494 22.174 1.00 84.12 90 VAL A CA 1
ATOM 727 C C . VAL A 1 90 ? -7.618 -0.422 23.252 1.00 84.12 90 VAL A C 1
ATOM 729 O O . VAL A 1 90 ? -6.703 -0.422 24.073 1.00 84.12 90 VAL A O 1
ATOM 732 N N . ILE A 1 91 ? -8.578 0.503 23.242 1.00 84.38 91 ILE A N 1
ATOM 733 C CA . ILE A 1 91 ? -8.721 1.486 24.319 1.00 84.38 91 ILE A CA 1
ATOM 734 C C . ILE A 1 91 ? -9.291 0.745 25.539 1.00 84.38 91 ILE A C 1
ATOM 736 O O . ILE A 1 91 ? -10.389 0.185 25.435 1.00 84.38 91 ILE A O 1
ATOM 740 N N . PRO A 1 92 ? -8.567 0.679 26.675 1.00 86.88 92 PRO A N 1
ATOM 741 C CA . PRO A 1 92 ? -9.103 0.059 27.878 1.00 86.88 92 PRO A CA 1
ATOM 742 C C . PRO A 1 92 ? -10.317 0.856 28.381 1.00 86.88 92 PRO A C 1
ATOM 744 O O . PRO A 1 92 ? -10.344 2.080 28.226 1.00 86.88 92 PRO A O 1
ATOM 747 N N . PRO A 1 93 ? -11.324 0.195 28.978 1.00 91.56 93 PRO A N 1
ATOM 748 C CA . PRO A 1 93 ? -12.459 0.906 29.552 1.00 91.56 93 PRO A CA 1
ATOM 749 C C . PRO A 1 93 ? -11.999 1.786 30.725 1.00 91.56 93 PRO A C 1
ATOM 751 O O . PRO A 1 93 ? -11.078 1.422 31.455 1.00 91.56 93 PRO A O 1
ATOM 754 N N . GLU A 1 94 ? -12.656 2.929 30.920 1.00 93.94 94 GLU A N 1
ATOM 755 C CA . GLU A 1 94 ? -12.392 3.852 32.034 1.00 93.94 94 GLU A CA 1
ATOM 756 C C . GLU A 1 94 ? -12.753 3.227 33.390 1.00 93.94 94 GLU A C 1
ATOM 758 O O . GLU A 1 94 ? -12.141 3.544 34.405 1.00 93.94 94 GLU A O 1
ATOM 763 N N . CYS A 1 95 ? -13.747 2.337 33.400 1.00 96.31 95 CYS A N 1
ATOM 764 C CA . CYS A 1 95 ? -14.262 1.658 34.583 1.00 96.31 95 CYS A CA 1
ATOM 765 C C . CYS A 1 95 ? -14.714 0.232 34.241 1.00 96.31 95 CYS A C 1
ATOM 767 O O . CYS A 1 95 ? -15.032 -0.084 33.095 1.00 96.31 95 CYS A O 1
ATOM 769 N N . THR A 1 96 ? -14.795 -0.635 35.242 1.00 95.31 96 THR A N 1
ATOM 770 C CA . THR A 1 96 ? -15.401 -1.974 35.143 1.00 95.31 96 THR A CA 1
ATOM 771 C C . THR A 1 96 ? -16.561 -2.158 36.115 1.00 95.31 96 THR A C 1
ATOM 773 O O . THR A 1 96 ? -17.484 -2.922 35.832 1.00 95.31 96 THR A O 1
ATOM 776 N N . ILE A 1 97 ? -16.530 -1.432 37.232 1.00 95.12 97 ILE A N 1
ATOM 777 C CA . ILE A 1 97 ? -17.564 -1.377 38.265 1.00 95.12 97 ILE A CA 1
ATOM 778 C C . ILE A 1 97 ? -17.776 0.074 38.711 1.00 95.12 97 ILE A C 1
ATOM 780 O O . ILE A 1 97 ? -16.906 0.919 38.519 1.00 95.12 97 ILE A O 1
ATOM 784 N N . ASP A 1 98 ? -18.906 0.369 39.353 1.00 94.88 98 ASP A N 1
ATOM 785 C CA . ASP A 1 98 ? -19.232 1.732 39.810 1.00 94.88 98 ASP A CA 1
ATOM 786 C C . ASP A 1 98 ? -18.196 2.299 40.793 1.00 94.88 98 ASP A C 1
ATOM 788 O O . ASP A 1 98 ? -17.948 3.498 40.808 1.00 94.88 98 ASP A O 1
ATOM 792 N N . ALA A 1 99 ? -17.535 1.435 41.569 1.00 95.44 99 ALA A N 1
ATOM 793 C CA . ALA A 1 99 ? -16.481 1.836 42.502 1.00 95.44 99 ALA A CA 1
ATOM 794 C C . ALA A 1 99 ? -15.203 2.353 41.813 1.00 95.44 99 ALA A C 1
ATOM 796 O O . ALA A 1 99 ? -14.376 2.976 42.476 1.00 95.44 99 ALA A O 1
ATOM 797 N N . ASP A 1 100 ? -15.039 2.101 40.509 1.00 96.88 100 ASP A N 1
ATOM 798 C CA . ASP A 1 100 ? -13.942 2.666 39.716 1.00 96.88 100 ASP A CA 1
ATOM 799 C C . ASP A 1 100 ? -14.218 4.137 39.342 1.00 96.88 100 ASP A C 1
ATOM 801 O O . ASP A 1 100 ? -13.307 4.853 38.924 1.00 96.88 100 ASP A O 1
ATOM 805 N N . CYS A 1 101 ? -15.467 4.599 39.487 1.00 96.94 101 CYS A N 1
ATOM 806 C CA . CYS A 1 101 ? -15.893 5.949 39.147 1.00 96.94 101 CYS A CA 1
ATOM 807 C C . CYS A 1 101 ? -15.881 6.894 40.366 1.00 96.94 101 CYS A C 1
ATOM 809 O O . CYS A 1 101 ? -16.070 6.464 41.506 1.00 96.94 101 CYS A O 1
ATOM 811 N N . PRO A 1 102 ? -15.670 8.207 40.147 1.00 95.88 102 PRO A N 1
ATOM 812 C CA . PRO A 1 102 ? -15.816 9.207 41.201 1.00 95.88 102 PRO A CA 1
ATOM 813 C C . PRO A 1 102 ? -17.269 9.299 41.696 1.00 95.88 102 PRO A C 1
ATOM 815 O O . PRO A 1 102 ? -18.204 8.891 41.008 1.00 95.88 102 PRO A O 1
ATOM 818 N N . GLU A 1 103 ? -17.469 9.881 42.881 1.00 95.06 103 GLU A N 1
ATOM 819 C CA . GLU A 1 103 ? -18.806 10.041 43.467 1.00 95.06 103 GLU A CA 1
ATOM 820 C C . GLU A 1 103 ? -19.780 10.760 42.515 1.00 95.06 103 GLU A C 1
ATOM 822 O O . GLU A 1 103 ? -19.440 11.768 41.891 1.00 95.06 103 GLU A O 1
ATOM 827 N N . GLY A 1 104 ? -21.006 10.233 42.416 1.00 91.50 104 GLY A N 1
ATOM 828 C CA . GLY A 1 104 ? -22.052 10.735 41.516 1.00 91.50 104 GLY A CA 1
ATOM 829 C C . GLY A 1 104 ? -21.987 10.201 40.078 1.00 91.50 104 GLY A C 1
ATOM 830 O O . GLY A 1 104 ? -22.758 10.655 39.231 1.00 91.50 104 GLY A O 1
ATOM 831 N N . TYR A 1 105 ? -21.091 9.251 39.787 1.00 95.81 105 TYR A N 1
ATOM 832 C CA . TYR A 1 105 ? -20.969 8.586 38.488 1.00 95.81 105 TYR A CA 1
ATOM 833 C C . TYR A 1 105 ? -21.162 7.073 38.621 1.00 95.81 105 TYR A C 1
ATOM 835 O O . TYR A 1 105 ? -20.762 6.467 39.611 1.00 95.81 105 TYR A O 1
ATOM 843 N N . LEU A 1 106 ? -21.740 6.465 37.587 1.00 95.00 106 LEU A N 1
ATOM 844 C CA . LEU A 1 106 ? -21.935 5.022 37.464 1.00 95.00 106 LEU A CA 1
ATOM 845 C C . LEU A 1 106 ? -21.177 4.489 36.250 1.00 95.00 106 LEU A C 1
ATOM 847 O O . LEU A 1 106 ? -21.052 5.172 35.225 1.00 95.00 106 LEU A O 1
ATOM 851 N N . CYS A 1 107 ? -20.692 3.255 36.351 1.00 95.88 107 CYS A N 1
ATOM 852 C CA . CYS A 1 107 ? -19.979 2.603 35.271 1.00 95.88 107 CYS A CA 1
ATOM 853 C C . CYS A 1 107 ? -20.960 1.993 34.269 1.00 95.88 107 CYS A C 1
ATOM 855 O O . CYS A 1 107 ? -21.572 0.950 34.502 1.00 95.88 107 CYS A O 1
ATOM 857 N N . VAL A 1 108 ? -21.085 2.622 33.101 1.00 94.50 108 VAL A N 1
ATOM 858 C CA . VAL A 1 108 ? -21.990 2.174 32.039 1.00 94.50 108 VAL A CA 1
ATOM 859 C C . VAL A 1 108 ? -21.181 1.867 30.788 1.00 94.50 108 VAL A C 1
ATOM 861 O O . VAL A 1 108 ? -20.640 2.763 30.145 1.00 94.50 108 VAL A O 1
ATOM 864 N N . ASN A 1 109 ? -21.123 0.586 30.413 1.00 91.44 109 ASN A N 1
ATOM 865 C CA . ASN A 1 109 ? -20.384 0.100 29.238 1.00 91.44 109 ASN A CA 1
ATOM 866 C C . ASN A 1 109 ? -18.906 0.537 29.211 1.00 91.44 109 ASN A C 1
ATOM 868 O O . ASN A 1 109 ? -18.374 0.865 28.153 1.00 91.44 109 ASN A O 1
ATOM 872 N N . GLY A 1 110 ? -18.252 0.556 30.373 1.00 92.88 110 GLY A N 1
ATOM 873 C CA . GLY A 1 110 ? -16.840 0.914 30.480 1.00 92.88 110 GLY A CA 1
ATOM 874 C C . GLY A 1 110 ? -16.548 2.414 30.501 1.00 92.88 110 GLY A C 1
ATOM 875 O O . GLY A 1 110 ? -15.394 2.796 30.325 1.00 92.88 110 GLY A O 1
ATOM 876 N N . LYS A 1 111 ? -17.569 3.259 30.698 1.00 95.69 111 LYS A N 1
ATOM 877 C CA . LYS A 1 111 ? -17.436 4.712 30.837 1.00 95.69 111 LYS A CA 1
ATOM 878 C C . LYS A 1 111 ? -18.119 5.199 32.113 1.00 95.69 111 LYS A C 1
ATOM 880 O O . LYS A 1 111 ? -19.230 4.755 32.408 1.00 95.69 111 LYS A O 1
ATOM 885 N N . CYS A 1 112 ? -17.502 6.140 32.823 1.00 96.25 112 CYS A N 1
ATOM 886 C CA . CYS A 1 112 ? -18.149 6.795 33.958 1.00 96.25 112 CYS A CA 1
ATOM 887 C C . CYS A 1 112 ? -19.155 7.836 33.452 1.00 96.25 112 CYS A C 1
ATOM 889 O O . CYS A 1 112 ? -18.787 8.818 32.805 1.00 96.25 112 CYS A O 1
ATOM 891 N N . VAL A 1 113 ? -20.437 7.619 33.737 1.00 95.38 113 VAL A N 1
ATOM 892 C CA . VAL A 1 113 ? -21.546 8.495 33.328 1.00 95.38 113 VAL A CA 1
ATOM 893 C C . VAL A 1 113 ? -22.218 9.066 34.581 1.00 95.38 113 VAL A C 1
ATOM 895 O O . VAL A 1 113 ? -22.428 8.297 35.519 1.00 95.38 113 VAL A O 1
ATOM 898 N N . PRO A 1 114 ? -22.562 10.369 34.636 1.00 95.12 114 PRO A N 1
ATOM 899 C CA . PRO A 1 114 ? -23.275 10.934 35.779 1.00 95.12 114 PRO A CA 1
ATOM 900 C C . PRO A 1 114 ? -24.586 10.187 36.044 1.00 95.12 114 PRO A C 1
ATOM 902 O O . PRO A 1 114 ? -25.354 9.923 35.115 1.00 95.12 114 PRO A O 1
ATOM 905 N N . GLU A 1 115 ? -24.873 9.887 37.308 1.00 88.69 115 GLU A N 1
ATOM 906 C CA . GLU A 1 115 ? -26.069 9.134 37.713 1.00 88.69 115 GLU A CA 1
ATOM 907 C C . GLU A 1 115 ? -27.369 9.791 37.206 1.00 88.69 115 GLU A C 1
ATOM 909 O O . GLU A 1 115 ? -28.255 9.115 36.682 1.00 88.69 115 GLU A O 1
ATOM 914 N N . GLU A 1 116 ? -27.434 11.126 37.216 1.00 87.56 116 GLU A N 1
ATOM 915 C CA . GLU A 1 116 ? -28.594 11.884 36.729 1.00 87.56 116 GLU A CA 1
ATOM 916 C C . GLU A 1 116 ? -28.906 11.676 35.234 1.00 87.56 116 GLU A C 1
ATOM 918 O O . GLU A 1 116 ? -30.053 11.818 34.804 1.00 87.56 116 GLU A O 1
ATOM 923 N N . GLU A 1 117 ? -27.903 11.365 34.407 1.00 84.50 117 GLU A N 1
ATOM 924 C CA . GLU A 1 117 ? -28.106 11.093 32.981 1.00 84.50 117 GLU A CA 1
ATOM 925 C C . GLU A 1 117 ? -28.650 9.683 32.763 1.00 84.50 117 GLU A C 1
ATOM 927 O O . GLU A 1 117 ? -29.465 9.459 31.861 1.00 84.50 117 GLU A O 1
ATOM 932 N N . VAL A 1 118 ? -28.236 8.741 33.612 1.00 81.00 118 VAL A N 1
ATOM 933 C CA . VAL A 1 118 ? -28.742 7.368 33.606 1.00 81.00 118 VAL A CA 1
ATOM 934 C C . VAL A 1 118 ? -30.227 7.368 33.965 1.00 81.00 118 VAL A C 1
ATOM 936 O O . VAL A 1 118 ? -31.030 6.785 33.234 1.00 81.00 118 VAL A O 1
ATOM 939 N N . GLU A 1 119 ? -30.616 8.107 35.004 1.00 80.12 119 GLU A N 1
ATOM 940 C CA . GLU A 1 119 ? -32.017 8.259 35.413 1.00 80.12 119 GLU A CA 1
ATOM 941 C C . GLU A 1 119 ? -32.887 8.897 34.317 1.00 80.12 119 GLU A C 1
ATOM 943 O O . GLU A 1 119 ? -33.967 8.397 33.996 1.00 80.12 119 GLU A O 1
ATOM 948 N N . LYS A 1 120 ? -32.402 9.966 33.668 1.00 80.25 120 LYS A N 1
ATOM 949 C CA . LYS A 1 120 ? -33.120 10.633 32.562 1.00 80.25 120 LYS A CA 1
ATOM 950 C C . LYS A 1 120 ? -33.307 9.722 31.349 1.00 80.25 120 LYS A C 1
ATOM 952 O O . LYS A 1 120 ? -34.326 9.819 30.663 1.00 80.25 120 LYS A O 1
ATOM 957 N N . LYS A 1 121 ? -32.327 8.860 31.056 1.00 73.31 121 LYS A N 1
ATOM 958 C CA . LYS A 1 121 ? -32.359 7.925 29.919 1.00 73.31 121 LYS A CA 1
ATOM 959 C C . LYS A 1 121 ? -33.325 6.760 30.142 1.00 73.31 121 LYS A C 1
ATOM 961 O O . LYS A 1 121 ? -33.844 6.214 29.168 1.00 73.31 121 LYS A O 1
ATOM 966 N N . PHE A 1 122 ? -33.624 6.434 31.398 1.00 65.12 122 PHE A N 1
ATOM 967 C CA . PHE A 1 122 ? -34.616 5.432 31.782 1.00 65.12 122 PHE A CA 1
ATOM 968 C C . PHE A 1 122 ? -35.759 6.057 32.601 1.00 65.12 122 PHE A C 1
ATOM 970 O O . PHE A 1 122 ? -35.947 5.725 33.769 1.00 65.12 122 PHE A O 1
ATOM 977 N N . PRO A 1 123 ? -36.599 6.911 31.984 1.00 60.44 123 PRO A N 1
ATOM 978 C CA . PRO A 1 123 ? -37.611 7.696 32.693 1.00 60.44 123 PRO A CA 1
ATOM 979 C C . PRO A 1 123 ? -38.801 6.873 33.232 1.00 60.44 123 PRO A C 1
ATOM 981 O O . PRO A 1 123 ? -39.733 7.445 33.792 1.00 60.44 123 PRO A O 1
ATOM 984 N N . TRP A 1 124 ? -38.806 5.542 33.060 1.00 64.56 124 TRP A N 1
ATOM 985 C CA . TRP A 1 124 ? -39.825 4.613 33.580 1.00 64.56 124 TRP A CA 1
ATOM 986 C C . TRP A 1 124 ? -39.245 3.503 34.484 1.00 64.56 124 TRP A C 1
ATOM 988 O O . TRP A 1 124 ? -39.737 2.375 34.492 1.00 64.56 124 TRP A O 1
ATOM 998 N N . GLY A 1 125 ? -38.236 3.817 35.301 1.00 46.88 125 GLY A N 1
ATOM 999 C CA . GLY A 1 125 ? -37.841 2.974 36.438 1.00 46.88 125 GLY A CA 1
ATOM 1000 C C . GLY A 1 125 ? -37.427 3.818 37.641 1.00 46.88 125 GLY A C 1
ATOM 1001 O O . GLY A 1 125 ? -36.535 4.645 37.513 1.00 46.88 125 GLY A O 1
ATOM 1002 N N . PRO A 1 126 ? -38.078 3.614 38.798 1.00 44.81 126 PRO A N 1
ATOM 1003 C CA . PRO A 1 126 ? -37.510 2.642 39.728 1.00 44.81 126 PRO A CA 1
ATOM 1004 C C . PRO A 1 126 ? -38.503 1.528 40.088 1.00 44.81 126 PRO A C 1
ATOM 1006 O O . PRO A 1 126 ? -39.541 1.778 40.698 1.00 44.81 126 PRO A O 1
ATOM 1009 N N . VAL A 1 127 ? -38.148 0.266 39.823 1.00 44.97 127 VAL A N 1
ATOM 1010 C CA . VAL A 1 127 ? -38.482 -0.776 40.804 1.00 44.97 127 VAL A CA 1
ATOM 1011 C C . VAL A 1 127 ? -37.299 -0.807 41.751 1.00 44.97 127 VAL A C 1
ATOM 1013 O O . VAL A 1 127 ? -36.229 -1.308 41.420 1.00 44.97 127 VAL A O 1
ATOM 1016 N N . ALA A 1 128 ? -37.493 -0.172 42.900 1.00 39.69 128 ALA A N 1
ATOM 1017 C CA . ALA A 1 128 ? -36.562 -0.176 44.004 1.00 39.69 128 ALA A CA 1
ATOM 1018 C C . ALA A 1 128 ? -36.114 -1.613 44.308 1.00 39.69 128 ALA A C 1
ATOM 1020 O O . ALA A 1 128 ? -36.922 -2.432 44.746 1.00 39.69 128 ALA A O 1
ATOM 1021 N N . ILE A 1 129 ? -34.820 -1.902 44.161 1.00 39.28 129 ILE A N 1
ATOM 1022 C CA . ILE A 1 129 ? -34.194 -3.008 44.890 1.00 39.28 129 ILE A CA 1
ATOM 1023 C C . ILE A 1 129 ? -33.947 -2.492 46.313 1.00 39.28 129 ILE A C 1
ATOM 1025 O O . ILE A 1 129 ? -32.825 -2.271 46.755 1.00 39.28 129 ILE A O 1
ATOM 1029 N N . GLY A 1 130 ? -35.044 -2.228 47.025 1.00 30.73 130 GLY A N 1
ATOM 1030 C CA . GLY A 1 130 ? -35.042 -2.274 48.476 1.00 30.73 130 GLY A CA 1
ATOM 1031 C C . GLY A 1 130 ? -34.877 -3.734 48.881 1.00 30.73 130 GLY A C 1
ATOM 1032 O O . GLY A 1 130 ? -35.377 -4.626 48.198 1.00 30.73 130 GLY A O 1
ATOM 1033 N N . ALA A 1 131 ? -34.129 -3.973 49.953 1.00 34.50 131 ALA A N 1
ATOM 1034 C CA . ALA A 1 131 ? -33.880 -5.284 50.537 1.00 34.50 131 ALA A CA 1
ATOM 1035 C C . ALA A 1 131 ? -35.061 -6.265 50.359 1.00 34.50 131 ALA A C 1
ATOM 1037 O O . ALA A 1 131 ? -36.125 -6.078 50.943 1.00 34.50 131 ALA A O 1
ATOM 1038 N N . GLY A 1 132 ? -34.851 -7.319 49.566 1.00 31.73 132 GLY A N 1
ATOM 1039 C CA . GLY A 1 132 ? -35.823 -8.398 49.383 1.00 31.73 132 GLY A CA 1
ATOM 1040 C C . GLY A 1 132 ? -36.334 -8.545 47.951 1.00 31.73 132 GLY A C 1
ATOM 1041 O O . GLY A 1 132 ? -37.389 -8.037 47.608 1.00 31.73 132 GLY A O 1
ATOM 1042 N N . ALA A 1 133 ? -35.597 -9.335 47.167 1.00 39.62 133 ALA A N 1
ATOM 1043 C CA . ALA A 1 133 ? -36.085 -10.161 46.061 1.00 39.62 133 ALA A CA 1
ATOM 1044 C C . ALA A 1 133 ? -37.041 -9.524 45.027 1.00 39.62 133 ALA A C 1
ATOM 1046 O O . ALA A 1 133 ? -38.253 -9.525 45.212 1.00 39.62 133 ALA A O 1
ATOM 1047 N N . LEU A 1 134 ? -36.522 -9.231 43.828 1.00 28.36 134 LEU A N 1
ATOM 1048 C CA . LEU A 1 134 ? -37.180 -9.688 42.598 1.00 28.36 134 LEU A CA 1
ATOM 1049 C C . LEU A 1 134 ? -36.208 -9.708 41.414 1.00 28.36 134 LEU A C 1
ATOM 1051 O O . LEU A 1 134 ? -35.780 -8.684 40.891 1.00 28.36 134 LEU A O 1
ATOM 1055 N N . VAL A 1 135 ? -35.874 -10.927 41.000 1.00 36.72 135 VAL A N 1
ATOM 1056 C CA . VAL A 1 135 ? -35.214 -11.237 39.734 1.00 36.72 135 VAL A CA 1
ATOM 1057 C C . VAL A 1 135 ? -36.189 -10.878 38.613 1.00 36.72 135 VAL A C 1
ATOM 1059 O O . VAL A 1 135 ? -37.150 -11.606 38.370 1.00 36.72 135 VAL A O 1
ATOM 1062 N N . ALA A 1 136 ? -35.954 -9.765 37.922 1.00 32.00 136 ALA A N 1
ATOM 1063 C CA . ALA A 1 136 ? -36.559 -9.535 36.619 1.00 32.00 136 ALA A CA 1
ATOM 1064 C C . ALA A 1 136 ? -35.701 -10.262 35.582 1.00 32.00 136 ALA A C 1
ATOM 1066 O O . ALA A 1 136 ? -34.591 -9.847 35.250 1.00 32.00 136 ALA A O 1
ATOM 1067 N N . ALA A 1 137 ? -36.209 -11.405 35.130 1.00 37.12 137 ALA A N 1
ATOM 1068 C CA . ALA A 1 137 ? -35.623 -12.205 34.074 1.00 37.12 137 ALA A CA 1
ATOM 1069 C C . ALA A 1 137 ? -35.418 -11.355 32.811 1.00 37.12 137 ALA A C 1
ATOM 1071 O O . ALA A 1 137 ? -36.369 -11.073 32.083 1.00 37.12 137 ALA A O 1
ATOM 1072 N N . ILE A 1 138 ? -34.170 -10.999 32.511 1.00 36.56 138 ILE A N 1
ATOM 1073 C CA . ILE A 1 138 ? -33.794 -10.665 31.141 1.00 36.56 138 ILE A CA 1
ATOM 1074 C C . ILE A 1 138 ? -33.612 -12.011 30.451 1.00 36.56 138 ILE A C 1
ATOM 1076 O O . ILE A 1 138 ? -32.583 -12.675 30.574 1.00 36.56 138 ILE A O 1
ATOM 1080 N N . GLY A 1 139 ? -34.685 -12.458 29.799 1.00 29.23 139 GLY A N 1
ATOM 1081 C CA . GLY A 1 139 ? -34.639 -13.594 28.902 1.00 29.23 139 GLY A CA 1
ATOM 1082 C C . GLY A 1 139 ? -33.546 -13.359 27.868 1.00 29.23 139 GLY A C 1
ATOM 1083 O O . GLY A 1 139 ? -33.643 -12.453 27.042 1.00 29.23 139 GLY A O 1
ATOM 1084 N N . PHE A 1 140 ? -32.511 -14.194 27.918 1.00 33.84 140 PHE A N 1
ATOM 1085 C CA . PHE A 1 140 ? -31.634 -14.417 26.785 1.00 33.84 140 PHE A CA 1
ATOM 1086 C C . PHE A 1 140 ? -32.511 -14.720 25.569 1.00 33.84 140 PHE A C 1
ATOM 1088 O O . PHE A 1 140 ? -33.299 -15.670 25.579 1.00 33.84 140 PHE A O 1
ATOM 1095 N N . ALA A 1 141 ? -32.377 -13.908 24.523 1.00 32.84 141 ALA A N 1
ATOM 1096 C CA . ALA A 1 141 ? -32.911 -14.230 23.215 1.00 32.84 141 ALA A CA 1
ATOM 1097 C C . ALA A 1 141 ? -32.278 -15.552 22.751 1.00 32.84 141 ALA A C 1
ATOM 1099 O O . ALA A 1 141 ? -31.151 -15.587 22.265 1.00 32.84 141 ALA A O 1
ATOM 1100 N N . THR A 1 142 ? -33.002 -16.658 22.909 1.00 33.16 142 THR A N 1
ATOM 1101 C CA . THR A 1 142 ? -32.709 -17.889 22.180 1.00 33.16 142 THR A CA 1
ATOM 1102 C C . THR A 1 142 ? -33.338 -17.749 20.801 1.00 33.16 142 THR A C 1
ATOM 1104 O O . THR A 1 142 ? -34.553 -17.833 20.624 1.00 33.16 142 THR A O 1
ATOM 1107 N N . ALA A 1 143 ? -32.496 -17.496 19.801 1.00 37.03 143 ALA A N 1
ATOM 1108 C CA . ALA A 1 143 ? -32.880 -17.593 18.404 1.00 37.03 143 ALA A CA 1
ATOM 1109 C C . ALA A 1 143 ? -33.200 -19.061 18.068 1.00 37.03 143 ALA A C 1
ATOM 1111 O O . ALA A 1 143 ? -32.323 -19.840 17.705 1.00 37.03 143 ALA A O 1
ATOM 1112 N N . ALA A 1 144 ? -34.470 -19.447 18.180 1.00 39.94 144 ALA A N 1
ATOM 1113 C CA . ALA A 1 144 ? -34.982 -20.687 17.615 1.00 39.94 144 ALA A CA 1
ATOM 1114 C C . ALA A 1 144 ? -35.508 -20.425 16.193 1.00 39.94 144 ALA A C 1
ATOM 1116 O O . ALA A 1 144 ? -36.653 -20.016 16.008 1.00 39.94 144 ALA A O 1
ATOM 1117 N N . LYS A 1 145 ? -34.698 -20.708 15.164 1.00 39.66 145 LYS A N 1
ATOM 1118 C CA . LYS A 1 145 ? -35.232 -20.999 13.822 1.00 39.66 145 LYS A CA 1
ATOM 1119 C C . LYS A 1 145 ? -35.751 -22.442 13.818 1.00 39.66 145 LYS A C 1
ATOM 1121 O O . LYS A 1 145 ? -34.972 -23.380 13.682 1.00 39.66 145 LYS A O 1
ATOM 1126 N N . LYS A 1 146 ? -37.069 -22.623 13.971 1.00 42.72 146 LYS A N 1
ATOM 1127 C CA . LYS A 1 146 ? -37.764 -23.853 13.548 1.00 42.72 146 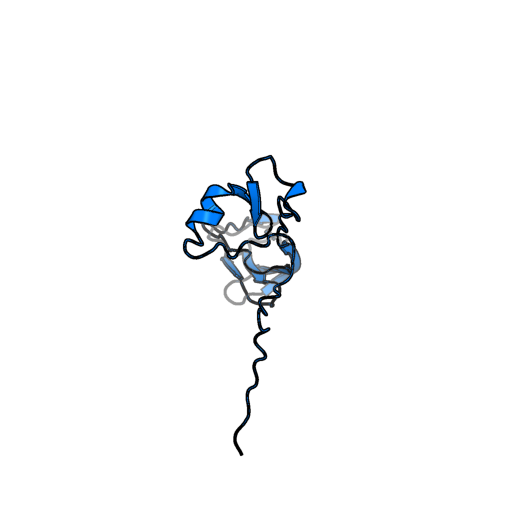LYS A CA 1
ATOM 1128 C C . LYS A 1 146 ? -37.962 -23.812 12.031 1.00 42.72 146 LYS A C 1
ATOM 1130 O O . LYS A 1 146 ? -38.327 -22.776 11.485 1.00 42.72 146 LY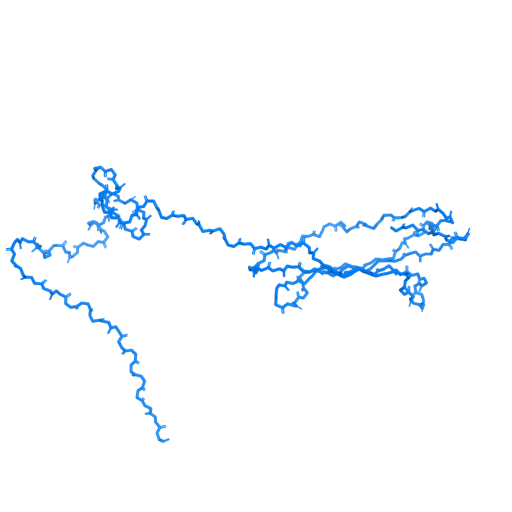S A O 1
ATOM 1135 N N . GLY A 1 147 ? -37.640 -24.930 11.384 1.00 42.69 147 GLY A N 1
ATOM 1136 C CA . GLY A 1 147 ? -37.467 -25.045 9.940 1.00 42.69 147 GLY A CA 1
ATOM 1137 C C . GLY A 1 147 ? -38.735 -25.244 9.113 1.00 42.69 147 GLY A C 1
ATOM 1138 O O . GLY A 1 147 ? -39.856 -25.049 9.578 1.00 42.69 147 GLY A O 1
ATOM 1139 N N . ALA A 1 148 ? -38.514 -25.658 7.866 1.00 42.53 148 ALA A N 1
ATOM 1140 C CA . ALA A 1 148 ? -39.547 -26.075 6.933 1.00 42.53 148 ALA A CA 1
ATOM 1141 C C . ALA A 1 148 ? -39.028 -27.202 6.021 1.00 42.53 148 ALA A C 1
ATOM 1143 O O . ALA A 1 148 ? -38.128 -26.964 5.223 1.00 42.53 148 ALA A O 1
ATOM 1144 N N . LYS A 1 149 ? -39.703 -28.353 6.166 1.00 39.59 149 LYS A N 1
ATOM 1145 C CA . LYS A 1 149 ? -39.864 -29.528 5.286 1.00 39.59 149 LYS A CA 1
ATOM 1146 C C . LYS A 1 149 ? -38.659 -30.418 4.994 1.00 39.59 149 LYS A C 1
ATOM 1148 O O . LYS A 1 149 ? -37.721 -29.973 4.310 1.00 39.59 149 LYS A O 1
#

Sequence (149 aa):
GRNDTPDAQRMGITWMVYDPLGRVVNQYAAWEDWPFTGGHKEHEFHKFGGEFTLSEEGEYTTEIWLLMNPDAPVIVDSYEGFLCTVVKEVIPPECTIDADCPEGYLCVNGKCVPEEEVEKKFPWGPVAIGAGALVAAIGFATAAKKGAK

Organism: NCBI:txid412755

Secondary structure (DSSP, 8-state):
-EE-SSS-B-EEEEEEEE-TTS-E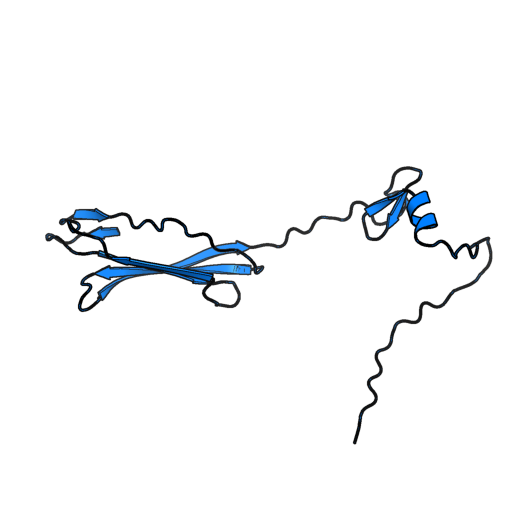EEEEEEEPPSSPB-TTEE-----TT------SSEEEEEEEEEEE-TTS-EEEEEEEEEEEEE----PPPS-SSGGGSPTTEEEETTEEEEHHHHHHH-TT------SS-----------------

Foldseek 3Di:
DWAQDQAFWWKKKWKFKAAPVRDTQDIDIDIDDPPGAHHRGDDDDDDDPDDGDNPDAFWMKMKMFMWTDPVDTDGPDIDIGTDDGHDDDDDQQCDDAQVSDDPQFGQDPSHTDGPVVVCVVCVPDDPDPDPDDDDPDPDDPDPDDDDDD

Radius of gyration: 30.81 Å; chains: 1; bounding box: 67×42×77 Å